Protein AF-A0A6B3HYW2-F1 (afdb_monomer)

Secondary structure (DSSP, 8-state):
--------S-HHHHHHHHHHHHHHHH--TTHHHHHHTTTTPPPHHHHHHHHHHHHTTT-EETTTTEEPHHHHHHHHHHHHHHHHS-S--S--------------

Radius of gyration: 18.43 Å; Cα contacts (8 Å, |Δi|>4): 85; chains: 1; bounding box: 33×70×33 Å

Solvent-accessible surface area (backbone atoms only — not comparable to full-atom values): 6406 Å² total; per-residue (Å²): 133,87,74,84,72,78,72,83,70,44,43,34,57,48,14,26,55,50,34,55,52,48,59,69,65,57,78,58,71,79,54,48,67,64,51,58,73,40,63,94,56,71,56,68,72,57,46,53,51,52,52,58,52,41,46,73,65,62,55,30,45,94,81,75,81,42,57,43,72,67,47,51,51,34,20,50,50,17,25,48,51,50,66,64,41,67,98,53,95,55,75,78,71,75,73,78,78,78,76,80,76,83,85,132

Structure (mmCIF, N/CA/C/O backbone):
data_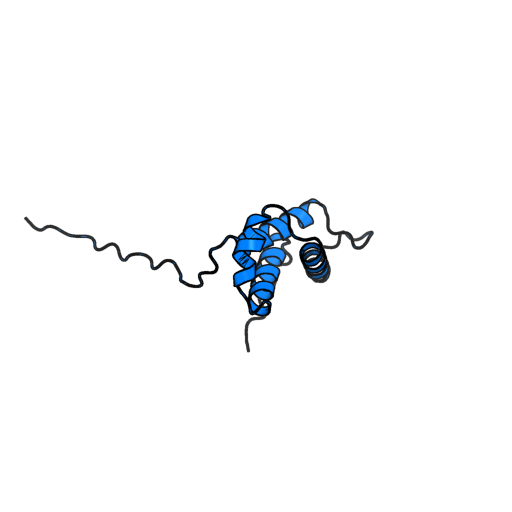AF-A0A6B3HYW2-F1
#
_entry.id   AF-A0A6B3HYW2-F1
#
loop_
_atom_site.group_PDB
_atom_site.id
_atom_site.type_symbol
_atom_site.label_atom_id
_atom_site.label_alt_id
_atom_site.label_comp_id
_atom_site.label_asym_id
_atom_site.label_entity_id
_atom_site.label_seq_id
_atom_site.pdbx_PDB_ins_code
_atom_site.Cartn_x
_atom_site.Cartn_y
_atom_site.Cartn_z
_atom_site.occupancy
_atom_site.B_iso_or_equiv
_atom_site.auth_seq_id
_atom_site.auth_comp_id
_atom_site.auth_asym_id
_atom_site.auth_atom_id
_atom_site.pdbx_PDB_model_num
ATOM 1 N N . GLU A 1 1 ? -15.120 0.511 -17.705 1.00 35.59 1 GLU A N 1
ATOM 2 C CA . GLU A 1 1 ? -14.358 -0.690 -17.319 1.00 35.59 1 GLU A CA 1
ATOM 3 C C . GLU A 1 1 ? -13.096 -0.173 -16.658 1.00 35.59 1 GLU A C 1
ATOM 5 O O . GLU A 1 1 ? -12.313 0.487 -17.324 1.00 35.59 1 GLU A O 1
ATOM 10 N N . GLU A 1 2 ? -13.040 -0.257 -15.330 1.00 37.81 2 GLU A N 1
ATOM 11 C CA . GLU A 1 2 ? -12.063 0.472 -14.511 1.00 37.81 2 GLU A CA 1
ATOM 12 C C . GLU A 1 2 ? -10.625 0.006 -14.767 1.00 37.81 2 GLU A C 1
ATOM 14 O O . GLU A 1 2 ? -10.284 -1.163 -14.586 1.00 37.81 2 GLU A O 1
ATOM 19 N N . ASP A 1 3 ? -9.822 0.984 -15.189 1.00 42.16 3 ASP A N 1
ATOM 20 C CA . ASP A 1 3 ? -8.432 1.234 -14.826 1.00 42.16 3 ASP A CA 1
ATOM 21 C C . ASP A 1 3 ? -7.544 0.007 -14.617 1.00 42.16 3 ASP A C 1
ATOM 23 O O . ASP A 1 3 ? -7.197 -0.397 -13.501 1.00 42.16 3 ASP A O 1
ATOM 27 N N . ILE A 1 4 ? -7.035 -0.497 -15.739 1.00 43.00 4 ILE A N 1
ATOM 28 C CA . ILE A 1 4 ? -5.717 -1.123 -15.767 1.00 43.00 4 ILE A CA 1
ATOM 29 C C . ILE A 1 4 ? -4.725 0.006 -15.448 1.00 43.00 4 ILE A C 1
ATOM 31 O O . ILE A 1 4 ? -4.219 0.670 -16.348 1.00 43.00 4 ILE A O 1
ATOM 35 N N . THR A 1 5 ? -4.494 0.299 -14.166 1.00 55.50 5 THR A N 1
ATOM 36 C CA . THR A 1 5 ? -3.342 1.112 -13.764 1.00 55.50 5 THR A CA 1
ATOM 37 C C . THR A 1 5 ? -2.119 0.363 -14.275 1.00 55.50 5 THR A C 1
ATOM 39 O O . THR A 1 5 ? -1.775 -0.700 -13.760 1.00 55.50 5 THR A O 1
ATOM 42 N N . THR A 1 6 ? -1.536 0.851 -15.371 1.00 49.88 6 THR A N 1
ATOM 43 C CA . THR A 1 6 ? -0.267 0.375 -15.913 1.00 49.88 6 THR A CA 1
ATOM 44 C C . THR A 1 6 ? 0.758 0.510 -14.801 1.00 49.88 6 THR A C 1
ATOM 46 O O . THR A 1 6 ? 1.257 1.597 -14.539 1.00 49.88 6 THR A O 1
ATOM 49 N N . VAL A 1 7 ? 1.003 -0.579 -14.077 1.00 60.84 7 VAL A N 1
ATOM 50 C CA . VAL A 1 7 ? 2.001 -0.611 -13.014 1.00 60.84 7 VAL A CA 1
ATOM 51 C C . VAL A 1 7 ? 3.349 -0.486 -13.714 1.00 60.84 7 VAL A C 1
ATOM 53 O O . VAL A 1 7 ? 3.711 -1.380 -14.479 1.00 60.84 7 VAL A O 1
ATOM 56 N N . GLY A 1 8 ? 4.051 0.631 -13.514 1.00 58.84 8 GLY A N 1
ATOM 57 C CA . GLY A 1 8 ? 5.236 1.035 -14.282 1.00 58.84 8 GLY A CA 1
ATOM 58 C C . GLY A 1 8 ? 6.469 0.136 -14.147 1.00 58.84 8 GLY A C 1
ATOM 59 O O . GLY A 1 8 ? 7.551 0.522 -14.571 1.00 58.84 8 GLY A O 1
ATOM 60 N N . GLY A 1 9 ? 6.346 -1.052 -13.551 1.00 69.44 9 GLY A N 1
ATOM 61 C CA . GLY A 1 9 ? 7.479 -1.914 -13.212 1.00 69.44 9 GLY A CA 1
ATOM 62 C C . GLY A 1 9 ? 8.343 -1.364 -12.076 1.00 69.44 9 GLY A C 1
ATOM 63 O O . GLY A 1 9 ? 9.306 -2.018 -11.697 1.00 69.44 9 GLY A O 1
ATOM 64 N N . ASP A 1 10 ? 7.999 -0.202 -11.513 1.00 85.75 10 ASP A N 1
ATOM 65 C CA . ASP A 1 10 ? 8.716 0.383 -10.391 1.00 85.75 10 ASP A CA 1
ATOM 66 C C . ASP A 1 10 ? 8.312 -0.303 -9.066 1.00 85.75 10 ASP A C 1
ATOM 68 O O . ASP A 1 10 ? 7.116 -0.423 -8.759 1.00 85.75 10 ASP A O 1
ATOM 72 N N . PRO A 1 11 ? 9.281 -0.766 -8.256 1.00 86.06 11 PRO A N 1
ATOM 73 C CA . PRO A 1 11 ? 9.020 -1.450 -6.991 1.00 86.06 11 PRO A CA 1
ATOM 74 C C . PRO A 1 11 ? 8.198 -0.604 -6.011 1.00 86.06 11 PRO A C 1
ATOM 76 O O . PRO A 1 11 ? 7.317 -1.128 -5.324 1.00 86.06 11 PRO A O 1
ATOM 79 N N . PHE A 1 12 ? 8.426 0.706 -5.956 1.00 87.56 12 PHE A N 1
ATOM 80 C CA . PHE A 1 12 ? 7.696 1.607 -5.073 1.00 87.56 12 PHE A CA 1
ATOM 81 C C . PHE A 1 12 ? 6.240 1.790 -5.529 1.00 87.56 12 PHE A C 1
ATOM 83 O O . PHE A 1 12 ? 5.322 1.745 -4.704 1.00 87.56 12 PHE A O 1
ATOM 90 N N . GLU A 1 13 ? 5.987 1.925 -6.832 1.00 88.06 13 GLU A N 1
ATOM 91 C CA . GLU A 1 13 ? 4.620 1.956 -7.380 1.00 88.06 13 GLU A CA 1
ATOM 92 C C . GLU A 1 13 ? 3.864 0.645 -7.146 1.00 88.06 13 GLU A C 1
ATOM 94 O O . GLU A 1 13 ? 2.699 0.659 -6.739 1.00 88.06 13 GLU A O 1
ATOM 99 N N . VAL A 1 14 ? 4.531 -0.500 -7.325 1.00 88.44 14 VAL A N 1
ATOM 100 C CA . VAL A 1 14 ? 3.962 -1.822 -7.021 1.00 88.44 14 VAL A CA 1
ATOM 101 C C . VAL A 1 14 ? 3.478 -1.888 -5.570 1.00 88.44 14 VAL A C 1
ATOM 103 O O . VAL A 1 14 ? 2.382 -2.396 -5.308 1.00 88.44 14 VAL A O 1
ATOM 106 N N . GLY A 1 15 ? 4.263 -1.342 -4.636 1.00 89.88 15 GLY A N 1
ATOM 107 C CA . GLY A 1 15 ? 3.905 -1.245 -3.223 1.00 89.88 15 GLY A CA 1
ATOM 108 C C . GLY A 1 15 ? 2.632 -0.437 -2.968 1.00 89.88 15 GLY A C 1
ATOM 109 O O . GLY A 1 15 ? 1.748 -0.894 -2.239 1.00 89.88 15 GLY A O 1
ATOM 110 N N . GLN A 1 16 ? 2.507 0.726 -3.613 1.00 90.00 16 GLN A N 1
ATOM 111 C CA . GLN A 1 16 ? 1.332 1.600 -3.499 1.00 90.00 16 GLN A CA 1
ATOM 112 C C . GLN A 1 16 ? 0.073 0.944 -4.077 1.00 90.00 16 GLN A C 1
ATOM 114 O O . GLN A 1 16 ? -0.967 0.876 -3.420 1.00 90.00 16 GLN A O 1
ATOM 119 N N . VAL A 1 17 ? 0.168 0.387 -5.289 1.00 88.50 17 VAL A N 1
ATOM 120 C CA . VAL A 1 17 ? -0.964 -0.273 -5.960 1.00 88.50 17 VAL A CA 1
ATOM 121 C C . VAL A 1 17 ? -1.454 -1.468 -5.144 1.00 88.50 17 VAL A C 1
ATOM 123 O O . VAL A 1 17 ? -2.665 -1.664 -4.982 1.00 88.50 17 VAL A O 1
ATOM 126 N N . PHE A 1 18 ? -0.525 -2.260 -4.601 1.00 89.69 18 PHE A N 1
ATOM 127 C CA . PHE A 1 18 ? -0.875 -3.365 -3.719 1.00 89.69 18 PHE A CA 1
ATOM 128 C C . PHE A 1 18 ? -1.625 -2.871 -2.482 1.00 89.69 18 PHE A C 1
ATOM 130 O O . PHE A 1 18 ? -2.699 -3.395 -2.190 1.00 89.69 18 PHE A O 1
ATOM 137 N N . ALA A 1 19 ? -1.097 -1.862 -1.782 1.00 88.44 19 ALA A N 1
ATOM 138 C CA . ALA A 1 19 ? -1.730 -1.302 -0.593 1.00 88.44 19 ALA A CA 1
ATOM 139 C C . ALA A 1 19 ? -3.145 -0.789 -0.892 1.00 88.44 19 ALA A C 1
ATOM 141 O O . ALA A 1 19 ? -4.092 -1.219 -0.236 1.00 88.44 19 ALA A O 1
ATOM 142 N N . ARG A 1 20 ? -3.329 0.021 -1.942 1.00 85.38 20 ARG A N 1
ATOM 143 C CA . ARG A 1 20 ? -4.636 0.568 -2.340 1.00 85.38 20 ARG A CA 1
ATOM 144 C C . ARG A 1 20 ? -5.665 -0.530 -2.602 1.00 85.38 20 ARG A C 1
ATOM 146 O O . ARG A 1 20 ? -6.799 -0.472 -2.121 1.00 85.38 20 ARG A O 1
ATOM 153 N N . ARG A 1 21 ? -5.263 -1.577 -3.328 1.00 86.25 21 ARG A N 1
ATOM 154 C CA . ARG A 1 21 ? -6.129 -2.725 -3.633 1.00 86.25 21 ARG A CA 1
ATOM 155 C C . ARG A 1 21 ? -6.401 -3.590 -2.404 1.00 86.25 21 ARG A C 1
ATOM 157 O O . ARG A 1 21 ? -7.506 -4.109 -2.253 1.00 86.25 21 ARG A O 1
ATOM 164 N N . TRP A 1 22 ? -5.410 -3.761 -1.536 1.00 87.06 22 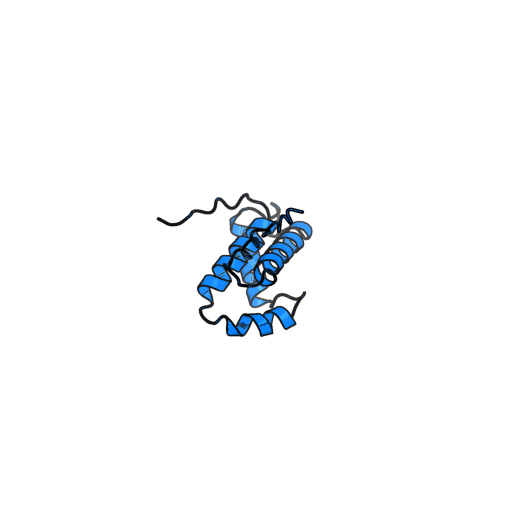TRP A N 1
ATOM 165 C CA . TRP A 1 22 ? -5.540 -4.507 -0.288 1.00 87.06 22 TRP A CA 1
ATOM 166 C C . TRP A 1 22 ? -6.500 -3.807 0.680 1.00 87.06 22 TRP A C 1
ATOM 168 O O . TRP A 1 22 ? -7.381 -4.459 1.237 1.00 87.06 22 TRP A O 1
ATOM 178 N N . LEU A 1 23 ? -6.424 -2.477 0.779 1.00 81.94 23 LEU A N 1
ATOM 179 C CA . LEU A 1 23 ? -7.368 -1.644 1.526 1.00 81.94 23 LEU A CA 1
ATOM 180 C C . LEU A 1 23 ? -8.786 -1.711 0.968 1.00 81.94 23 LEU A C 1
ATOM 182 O O . LEU A 1 23 ? -9.734 -1.895 1.729 1.00 81.94 23 LEU A O 1
ATOM 186 N N . GLY A 1 24 ? -8.934 -1.614 -0.357 1.00 82.94 24 GLY A N 1
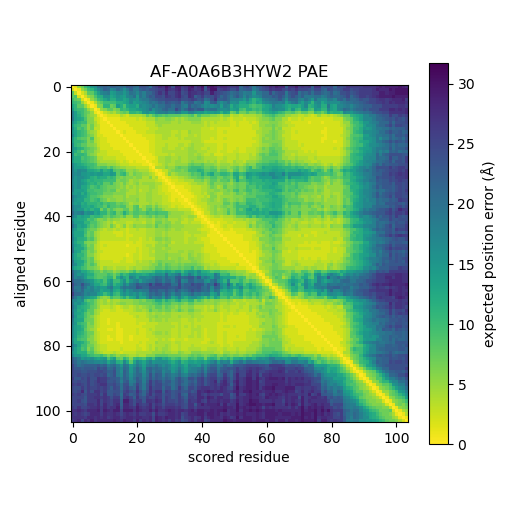ATOM 187 C CA . GLY A 1 24 ? -10.229 -1.780 -1.017 1.00 82.94 24 GLY A CA 1
ATOM 188 C C . GLY A 1 24 ? -10.845 -3.163 -0.775 1.00 82.94 24 GLY A C 1
ATOM 189 O O . GLY A 1 24 ? -12.061 -3.285 -0.668 1.00 82.94 24 GLY A O 1
ATOM 190 N N . ARG A 1 25 ? -10.011 -4.205 -0.632 1.00 81.69 25 ARG A N 1
ATOM 191 C CA . ARG A 1 25 ? -10.447 -5.580 -0.340 1.00 81.69 25 ARG A CA 1
ATOM 192 C C . ARG A 1 25 ? -10.779 -5.814 1.133 1.00 81.69 25 ARG A C 1
ATOM 194 O O . ARG A 1 25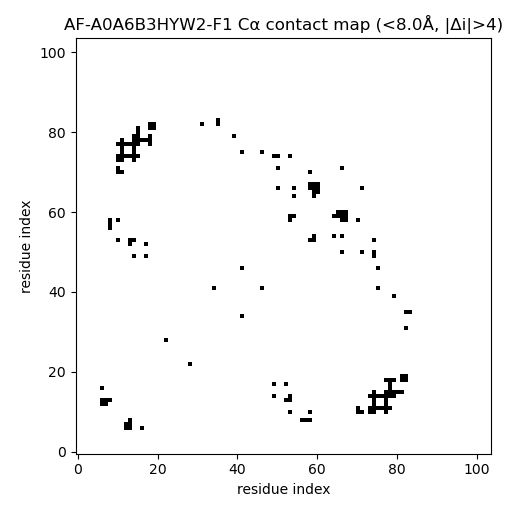 ? -11.638 -6.641 1.420 1.00 81.69 25 ARG A O 1
ATOM 201 N N . LEU A 1 26 ? -10.082 -5.151 2.053 1.00 77.00 26 LEU A N 1
ATOM 202 C CA . LEU A 1 26 ? -10.181 -5.419 3.488 1.00 77.00 26 LEU A CA 1
ATOM 203 C C . LEU A 1 26 ? -11.600 -5.265 4.034 1.00 77.00 26 LEU A C 1
ATOM 205 O O . LEU A 1 26 ? -11.931 -5.968 4.983 1.00 77.00 26 LEU A O 1
ATOM 209 N N . GLY A 1 27 ? -12.428 -4.397 3.438 1.00 66.81 27 GLY A N 1
ATOM 210 C CA . GLY A 1 27 ? -13.816 -4.128 3.840 1.00 66.81 27 GLY A CA 1
ATOM 211 C C . GLY A 1 27 ? -13.938 -3.435 5.204 1.00 66.81 27 GLY A C 1
ATOM 212 O O . GLY A 1 27 ? -14.701 -2.487 5.351 1.00 66.81 27 GLY A O 1
ATOM 213 N N . ASP A 1 28 ? -13.121 -3.849 6.170 1.00 72.88 28 ASP A N 1
ATOM 214 C CA . ASP A 1 28 ? -13.024 -3.340 7.524 1.00 72.88 28 ASP A CA 1
ATOM 215 C C . ASP A 1 28 ? -11.766 -2.473 7.686 1.00 72.88 28 ASP A C 1
ATOM 217 O O . ASP A 1 28 ? -10.636 -2.950 7.840 1.00 72.88 28 ASP A O 1
ATOM 221 N N . ARG A 1 29 ? -11.970 -1.154 7.636 1.00 72.06 29 ARG A N 1
ATOM 222 C CA . ARG A 1 29 ? -10.911 -0.153 7.832 1.00 72.06 29 ARG A CA 1
ATOM 223 C C . ARG A 1 29 ? -10.492 -0.013 9.300 1.00 72.06 29 ARG A C 1
ATOM 225 O O . ARG A 1 29 ? -9.502 0.658 9.573 1.00 72.06 29 ARG A O 1
ATOM 232 N N . SER A 1 30 ? -11.167 -0.671 10.245 1.00 75.50 30 SER A N 1
ATOM 233 C CA . SER A 1 30 ? -10.829 -0.616 11.678 1.00 75.50 30 SER A CA 1
ATOM 234 C C . SER A 1 30 ? -9.496 -1.305 11.990 1.00 75.50 30 SER A C 1
ATOM 236 O O . SER A 1 30 ? -8.889 -1.058 13.032 1.00 75.50 30 SER A O 1
ATOM 238 N N . LEU A 1 31 ? -9.002 -2.145 11.074 1.00 75.06 31 LEU A N 1
ATOM 239 C CA . LEU A 1 31 ? -7.683 -2.774 11.160 1.00 75.06 31 LEU A CA 1
ATOM 240 C C . LEU A 1 31 ? -6.530 -1.812 10.826 1.00 75.06 31 LEU A C 1
ATOM 242 O O . LEU A 1 31 ? -5.401 -2.075 11.241 1.00 75.06 31 LEU A O 1
ATOM 246 N N . LEU A 1 32 ? -6.796 -0.694 10.138 1.00 76.69 32 LEU A N 1
ATOM 247 C CA . LEU A 1 32 ? -5.785 0.302 9.763 1.00 76.69 32 LEU A CA 1
ATOM 248 C C . LEU A 1 32 ? -5.041 0.924 10.947 1.00 76.69 32 LEU A C 1
ATOM 250 O O . LEU A 1 32 ? -3.816 0.845 10.950 1.00 76.69 32 LEU A O 1
ATOM 254 N N . PRO A 1 33 ? -5.705 1.491 11.974 1.00 76.25 33 PRO A N 1
ATOM 255 C CA . PRO A 1 33 ? -4.997 2.074 13.117 1.00 76.25 33 PRO A CA 1
ATOM 256 C C . PRO A 1 33 ? -4.147 1.039 13.865 1.00 76.25 33 PRO A C 1
ATOM 258 O O . PRO A 1 33 ? -3.057 1.346 14.342 1.00 76.25 33 PRO A O 1
ATOM 261 N N . ARG A 1 34 ? -4.606 -0.219 13.920 1.00 78.69 34 ARG A N 1
ATOM 262 C CA . ARG A 1 34 ? -3.853 -1.317 14.538 1.00 78.69 34 ARG A CA 1
ATOM 263 C C . ARG A 1 34 ? -2.637 -1.725 13.707 1.00 78.69 34 ARG A C 1
ATOM 265 O O . ARG A 1 34 ? -1.623 -2.108 14.278 1.00 78.69 34 ARG A O 1
ATOM 272 N N . LEU A 1 35 ? -2.738 -1.644 12.383 1.00 77.81 35 LEU A N 1
ATOM 273 C CA . LEU A 1 35 ? -1.632 -1.890 11.464 1.00 77.81 35 LEU A CA 1
ATOM 274 C C . LEU A 1 35 ? -0.618 -0.741 11.483 1.00 77.81 35 LEU A C 1
ATOM 276 O O . LEU A 1 35 ? 0.578 -1.000 11.550 1.00 77.81 35 LEU A O 1
ATOM 280 N N . ALA A 1 36 ? -1.083 0.510 11.490 1.00 76.38 36 ALA A N 1
ATOM 281 C CA . ALA A 1 36 ? -0.242 1.701 11.583 1.00 76.38 36 ALA A CA 1
ATOM 282 C C . ALA A 1 36 ? 0.594 1.710 12.874 1.00 76.38 36 ALA A C 1
ATOM 284 O O . ALA A 1 36 ? 1.766 2.066 12.848 1.00 76.38 36 ALA A O 1
ATOM 285 N N . ALA A 1 37 ? 0.046 1.204 13.986 1.00 79.75 37 ALA A N 1
ATOM 286 C CA . ALA A 1 37 ? 0.788 1.026 15.237 1.00 79.75 37 ALA A CA 1
ATOM 287 C C . ALA A 1 37 ? 1.955 0.017 15.148 1.00 79.75 37 ALA A C 1
ATOM 289 O O . ALA A 1 37 ? 2.808 -0.011 16.032 1.00 79.75 37 ALA A O 1
ATOM 290 N N . LEU A 1 38 ? 1.996 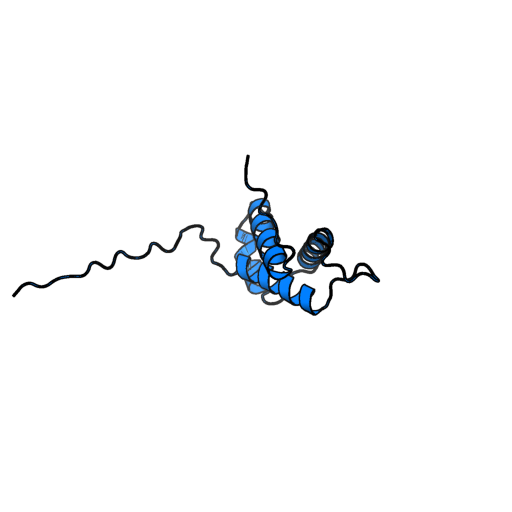-0.823 14.108 1.00 79.06 38 LEU A N 1
ATOM 291 C CA . LEU A 1 38 ? 3.088 -1.769 13.860 1.00 79.06 38 LEU A CA 1
ATOM 292 C C . LEU A 1 38 ? 4.186 -1.180 12.969 1.00 79.06 38 LEU A C 1
ATOM 294 O O . LEU A 1 38 ? 5.209 -1.837 12.772 1.00 79.06 38 LEU A O 1
ATOM 298 N N . TYR A 1 39 ? 4.010 0.041 12.451 1.00 71.69 39 TYR A N 1
ATOM 299 C CA . TYR A 1 39 ? 5.026 0.731 11.663 1.00 71.69 39 TYR A CA 1
ATOM 300 C C . TYR A 1 39 ? 6.367 0.797 12.421 1.00 71.69 39 TYR A C 1
ATOM 302 O O . TYR A 1 39 ? 6.379 1.115 13.613 1.00 71.69 39 TYR A O 1
ATOM 310 N N . PRO A 1 40 ? 7.515 0.503 11.773 1.00 73.31 40 PRO A N 1
ATOM 311 C CA . PRO A 1 40 ? 7.713 0.235 10.338 1.00 73.31 40 PRO A CA 1
ATOM 312 C C . PRO A 1 40 ? 7.596 -1.246 9.918 1.00 73.31 40 PRO A C 1
ATOM 314 O O . PRO A 1 40 ? 7.939 -1.603 8.788 1.00 73.31 40 PRO A O 1
ATOM 317 N N . ARG A 1 41 ? 7.146 -2.145 10.803 1.00 81.62 41 ARG A N 1
ATOM 318 C CA . ARG A 1 41 ? 7.106 -3.596 10.556 1.00 81.62 41 ARG A CA 1
ATOM 319 C C . ARG A 1 41 ? 5.793 -4.038 9.913 1.00 81.62 41 ARG A C 1
ATOM 321 O O . ARG A 1 41 ? 4.731 -3.988 10.527 1.00 81.62 41 ARG A O 1
ATOM 328 N N . ILE A 1 42 ? 5.883 -4.559 8.690 1.00 82.94 42 ILE A N 1
ATOM 329 C CA . ILE A 1 42 ? 4.750 -5.190 8.002 1.00 82.94 42 ILE A CA 1
ATOM 330 C C . ILE A 1 42 ? 4.559 -6.616 8.553 1.00 82.94 42 ILE A C 1
ATOM 332 O O . ILE A 1 42 ? 5.538 -7.362 8.662 1.00 82.94 42 ILE A O 1
ATOM 336 N N . PRO A 1 43 ? 3.327 -7.038 8.898 1.00 85.88 43 PRO A N 1
ATOM 337 C CA . PRO A 1 43 ? 3.051 -8.412 9.306 1.00 85.88 43 PRO A CA 1
ATOM 338 C C . PRO A 1 43 ? 3.504 -9.422 8.248 1.00 85.88 43 PRO A C 1
ATOM 340 O O . PRO A 1 43 ? 3.229 -9.234 7.066 1.00 85.88 43 PRO A O 1
ATOM 343 N N . HIS A 1 44 ? 4.108 -10.539 8.667 1.00 86.69 44 HIS A N 1
ATOM 344 C CA . HIS A 1 44 ? 4.692 -11.531 7.750 1.00 86.69 44 HIS A CA 1
ATOM 345 C C . HIS A 1 44 ? 3.704 -12.053 6.689 1.00 86.69 44 HIS A C 1
ATOM 347 O O . HIS A 1 44 ? 4.088 -12.300 5.550 1.00 86.69 44 HIS A O 1
ATOM 353 N N . ARG A 1 45 ? 2.413 -12.160 7.037 1.00 85.81 45 ARG A N 1
ATOM 354 C CA . ARG A 1 45 ? 1.342 -12.520 6.093 1.00 85.81 45 ARG A CA 1
ATOM 355 C C . ARG A 1 45 ? 1.228 -11.514 4.940 1.00 85.81 45 ARG A C 1
ATOM 357 O O . ARG A 1 45 ? 1.203 -11.918 3.785 1.00 85.81 45 ARG A O 1
ATOM 364 N N . VAL A 1 46 ? 1.174 -10.222 5.269 1.00 87.19 46 VAL A N 1
ATOM 365 C CA . VAL A 1 46 ? 1.035 -9.135 4.290 1.00 87.19 46 VAL A CA 1
ATOM 366 C C . VAL A 1 46 ? 2.341 -8.948 3.520 1.00 87.19 46 VAL A C 1
ATOM 368 O O . VAL A 1 46 ? 2.296 -8.806 2.306 1.00 87.19 46 VAL A O 1
ATOM 371 N N . ASP A 1 47 ? 3.494 -9.032 4.195 1.00 87.56 47 ASP A N 1
ATOM 372 C CA . ASP A 1 47 ? 4.817 -8.976 3.552 1.00 87.56 47 ASP A CA 1
ATOM 373 C C . ASP A 1 47 ? 4.966 -10.092 2.504 1.00 87.56 47 ASP A C 1
ATOM 375 O O . ASP A 1 47 ? 5.364 -9.828 1.376 1.00 87.56 47 ASP A O 1
ATOM 379 N N . GLY A 1 48 ? 4.559 -11.327 2.819 1.00 88.38 48 GLY A N 1
ATOM 380 C CA . GLY A 1 48 ? 4.597 -12.439 1.865 1.00 88.38 48 GLY A CA 1
ATOM 381 C C . GLY A 1 48 ? 3.693 -12.238 0.641 1.00 88.38 48 GLY A C 1
ATOM 382 O O . GLY A 1 48 ? 4.092 -12.560 -0.480 1.00 88.38 48 GLY A O 1
ATOM 383 N N . GLU A 1 49 ? 2.488 -11.688 0.826 1.00 89.56 49 GLU A N 1
ATOM 384 C CA . GLU A 1 49 ? 1.580 -11.353 -0.282 1.00 89.56 49 GLU A CA 1
ATOM 385 C C . GLU A 1 49 ? 2.115 -10.199 -1.140 1.00 89.56 49 GLU A C 1
ATOM 387 O O . GLU A 1 49 ? 2.055 -10.281 -2.367 1.00 89.56 49 GLU A O 1
ATOM 392 N N . LEU A 1 50 ? 2.674 -9.166 -0.506 1.00 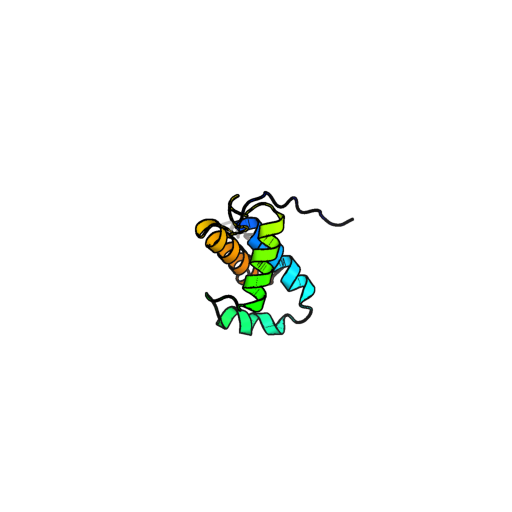88.50 50 LEU A N 1
ATOM 393 C CA . LEU A 1 50 ? 3.282 -8.005 -1.155 1.00 88.50 50 LEU A CA 1
ATOM 394 C C . LEU A 1 50 ? 4.445 -8.428 -2.062 1.00 88.50 50 LEU A C 1
ATOM 396 O O . LEU A 1 50 ? 4.490 -8.057 -3.234 1.00 88.50 50 LEU A O 1
ATOM 400 N N . LEU A 1 51 ? 5.344 -9.270 -1.551 1.00 86.38 51 LEU A N 1
ATOM 401 C CA . LEU A 1 51 ? 6.485 -9.778 -2.318 1.00 86.38 51 LEU A CA 1
ATOM 402 C C . LEU A 1 51 ? 6.037 -10.695 -3.453 1.00 86.38 51 LEU A C 1
ATOM 404 O O . LEU A 1 51 ? 6.506 -10.562 -4.577 1.00 86.38 51 LEU A O 1
ATOM 408 N N . ARG A 1 52 ? 5.063 -11.579 -3.209 1.00 86.88 52 ARG A N 1
ATOM 409 C CA . ARG A 1 52 ? 4.498 -12.421 -4.273 1.00 86.88 52 ARG A CA 1
ATOM 410 C C . ARG A 1 52 ? 3.796 -11.593 -5.353 1.00 86.88 52 ARG A C 1
ATOM 412 O O . ARG A 1 52 ? 3.772 -12.000 -6.511 1.00 86.88 52 ARG A O 1
ATOM 419 N N . TYR A 1 53 ? 3.200 -10.459 -4.991 1.00 86.31 53 TYR A N 1
ATOM 420 C CA . TYR A 1 53 ? 2.607 -9.536 -5.951 1.00 86.31 53 TYR A CA 1
ATOM 421 C C . TYR A 1 53 ? 3.684 -8.860 -6.798 1.00 86.31 53 TYR A C 1
ATOM 423 O O . TYR A 1 53 ? 3.587 -8.899 -8.019 1.00 86.31 53 TYR A O 1
ATOM 431 N N . ALA A 1 54 ? 4.738 -8.339 -6.171 1.00 84.38 54 ALA A N 1
ATOM 432 C CA . ALA A 1 54 ? 5.875 -7.737 -6.860 1.00 84.38 54 ALA A CA 1
ATOM 433 C C . ALA A 1 54 ? 6.597 -8.705 -7.805 1.00 84.38 54 ALA A C 1
ATOM 435 O O . ALA A 1 54 ? 6.927 -8.340 -8.933 1.00 84.38 54 ALA A O 1
ATOM 436 N N . ALA A 1 55 ? 6.728 -9.969 -7.404 1.00 81.81 55 ALA A N 1
ATOM 437 C CA . ALA A 1 55 ? 7.292 -11.024 -8.235 1.00 81.81 55 ALA A CA 1
ATOM 438 C C . ALA A 1 55 ? 6.568 -11.188 -9.588 1.00 81.81 55 ALA A C 1
ATOM 440 O O . ALA A 1 55 ? 7.192 -11.513 -10.595 1.00 81.81 55 ALA A O 1
ATOM 441 N N . ARG A 1 56 ? 5.257 -10.900 -9.652 1.00 81.62 56 ARG A N 1
ATOM 442 C CA . ARG A 1 56 ? 4.472 -10.971 -10.901 1.00 81.62 56 ARG A CA 1
ATOM 443 C C . ARG A 1 56 ? 4.828 -9.888 -11.915 1.00 81.62 56 ARG A C 1
ATOM 445 O O . ARG A 1 56 ? 4.547 -10.077 -13.092 1.00 81.62 56 ARG A O 1
ATOM 452 N N . PHE A 1 57 ? 5.417 -8.779 -11.472 1.00 76.25 57 PHE A N 1
ATOM 453 C CA . PHE A 1 57 ? 5.838 -7.677 -12.342 1.00 76.25 57 PHE A CA 1
ATOM 454 C C . PHE A 1 57 ? 7.263 -7.854 -12.874 1.00 76.25 57 PHE A C 1
ATOM 456 O O . PHE A 1 57 ? 7.756 -6.983 -13.579 1.00 76.25 57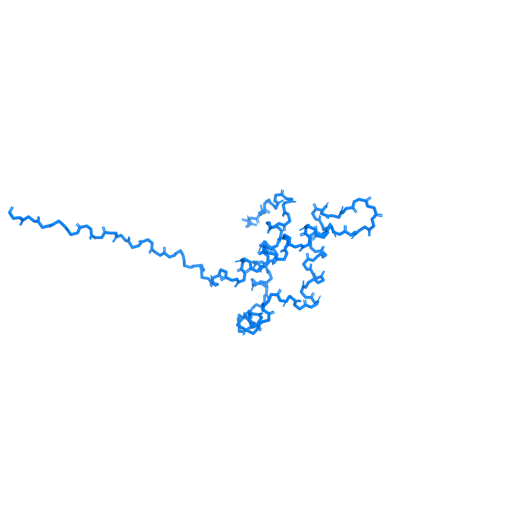 PHE A O 1
ATOM 463 N N . GLY A 1 58 ? 7.925 -8.974 -12.564 1.00 68.56 58 GLY A N 1
ATOM 464 C CA . GLY A 1 58 ? 9.294 -9.227 -13.010 1.00 68.56 58 GLY A CA 1
ATOM 465 C C . GLY A 1 58 ? 10.365 -8.560 -12.145 1.00 68.56 58 GLY A C 1
ATOM 466 O O . GLY A 1 58 ? 11.521 -8.553 -12.541 1.00 68.56 58 GLY A O 1
ATOM 467 N N . LEU A 1 59 ? 10.016 -8.081 -10.943 1.00 66.88 59 LEU A N 1
ATOM 468 C CA . LEU A 1 59 ? 10.965 -7.572 -9.931 1.00 66.88 59 LEU A CA 1
ATOM 469 C C . LEU A 1 59 ? 11.831 -8.677 -9.291 1.00 66.88 59 LEU A C 1
ATOM 471 O O . LEU A 1 59 ? 12.528 -8.452 -8.304 1.00 66.88 59 LEU A O 1
ATOM 475 N N . LEU A 1 60 ? 11.754 -9.901 -9.810 1.00 66.31 60 LEU A N 1
ATOM 476 C CA . LEU A 1 60 ? 12.587 -11.010 -9.378 1.00 66.31 60 LEU A CA 1
ATOM 477 C C . LEU A 1 60 ? 13.964 -10.858 -10.019 1.00 66.31 60 LEU A C 1
ATOM 479 O O . LEU A 1 60 ? 14.093 -10.954 -11.241 1.00 66.31 60 LEU A O 1
ATOM 483 N N . ALA A 1 61 ? 15.007 -10.679 -9.210 1.00 58.84 61 ALA A N 1
ATOM 484 C CA . ALA A 1 61 ? 16.366 -10.776 -9.711 1.00 58.84 61 ALA A CA 1
ATOM 485 C C . ALA A 1 61 ? 16.558 -12.184 -10.302 1.00 58.84 61 ALA A C 1
ATOM 487 O O . ALA A 1 61 ? 16.307 -13.202 -9.650 1.00 58.84 61 ALA A O 1
ATOM 488 N N . HIS A 1 62 ? 16.963 -12.215 -11.573 1.00 60.06 62 HIS A N 1
ATOM 489 C CA . HIS A 1 62 ? 16.876 -13.319 -12.538 1.00 60.06 62 HIS A CA 1
ATOM 490 C C . HIS A 1 62 ? 17.650 -14.618 -12.211 1.00 60.06 62 HIS A C 1
ATOM 492 O O . HIS A 1 62 ? 18.039 -15.349 -13.121 1.00 60.06 62 HIS A O 1
ATOM 498 N N . LYS A 1 63 ? 17.889 -14.960 -10.941 1.00 50.78 63 LYS A N 1
ATOM 499 C CA . LYS A 1 63 ? 18.666 -16.154 -10.593 1.00 50.78 63 LYS A CA 1
ATOM 500 C C . LYS A 1 63 ? 18.110 -17.041 -9.482 1.00 50.78 63 LYS A C 1
ATOM 502 O O . LYS A 1 63 ? 18.578 -18.168 -9.398 1.00 50.78 63 LYS A O 1
ATOM 507 N N . ASP A 1 64 ? 17.117 -16.601 -8.702 1.00 61.41 64 ASP A N 1
ATOM 508 C CA . ASP A 1 64 ? 16.587 -17.424 -7.593 1.00 61.41 64 ASP A CA 1
ATOM 509 C C . ASP A 1 64 ? 15.121 -17.125 -7.199 1.00 61.41 64 ASP A C 1
ATOM 511 O O . ASP A 1 64 ? 14.693 -17.493 -6.113 1.00 61.41 64 ASP A O 1
ATOM 515 N N . ASP A 1 65 ? 14.335 -16.431 -8.038 1.00 63.31 65 ASP A N 1
ATOM 516 C CA . ASP A 1 65 ? 12.985 -15.936 -7.663 1.00 63.31 65 ASP A CA 1
ATOM 517 C C . ASP A 1 65 ? 13.016 -14.971 -6.453 1.00 63.31 65 ASP A C 1
ATOM 519 O O . ASP A 1 65 ? 12.024 -14.761 -5.757 1.00 63.31 65 ASP A O 1
ATOM 523 N N . GLN A 1 66 ? 14.173 -14.355 -6.185 1.00 68.56 66 GLN A N 1
ATOM 524 C CA . GLN A 1 66 ? 14.353 -13.435 -5.066 1.00 68.56 66 GLN A CA 1
ATOM 525 C C . GLN A 1 66 ? 14.305 -11.986 -5.552 1.00 68.56 66 GLN A C 1
ATOM 527 O O . GLN A 1 66 ? 15.016 -11.595 -6.474 1.00 68.56 66 GLN A O 1
ATOM 532 N N . ILE A 1 67 ? 13.437 -11.193 -4.927 1.00 75.81 67 ILE A N 1
ATOM 533 C CA . ILE A 1 67 ? 13.421 -9.733 -5.063 1.00 75.81 67 ILE A CA 1
ATOM 534 C C . ILE A 1 67 ? 14.688 -9.197 -4.391 1.00 75.81 67 ILE A C 1
ATOM 536 O O . ILE A 1 67 ? 15.002 -9.626 -3.276 1.00 75.81 67 ILE A O 1
ATOM 540 N N . ASP A 1 68 ? 15.398 -8.280 -5.054 1.00 82.50 68 ASP A N 1
ATOM 541 C CA . ASP A 1 68 ? 16.585 -7.641 -4.481 1.00 82.50 68 ASP A CA 1
ATOM 542 C C . ASP A 1 68 ? 16.247 -6.943 -3.153 1.00 82.50 68 ASP A C 1
ATOM 544 O O . ASP A 1 68 ? 15.111 -6.525 -2.908 1.00 82.50 68 ASP A O 1
ATOM 548 N N . GLU A 1 69 ? 17.230 -6.808 -2.266 1.00 83.62 69 GLU A N 1
ATOM 549 C CA . GLU A 1 69 ? 17.030 -6.109 -1.000 1.00 83.62 69 GLU A CA 1
ATOM 550 C C . GLU A 1 69 ? 16.539 -4.666 -1.218 1.00 83.62 69 GLU A C 1
ATOM 552 O O . GLU A 1 69 ? 15.634 -4.211 -0.513 1.00 83.62 69 GLU A O 1
ATOM 557 N N . HIS A 1 70 ? 17.073 -3.970 -2.224 1.00 84.06 70 HIS A N 1
ATOM 558 C CA . HIS A 1 70 ? 16.686 -2.606 -2.560 1.00 84.06 70 HIS A CA 1
ATOM 559 C C . HIS A 1 70 ? 15.225 -2.521 -3.017 1.00 84.06 70 HIS A C 1
ATOM 561 O O . HIS A 1 70 ? 14.449 -1.736 -2.464 1.00 84.06 70 HIS A O 1
ATOM 567 N N . ASP A 1 71 ? 14.824 -3.385 -3.952 1.00 86.25 71 ASP A N 1
ATOM 568 C CA . ASP A 1 71 ? 13.439 -3.501 -4.413 1.00 86.25 71 ASP A CA 1
ATOM 569 C C . ASP A 1 71 ? 12.503 -3.837 -3.252 1.00 86.25 71 ASP A C 1
ATOM 571 O O . ASP A 1 71 ? 11.436 -3.244 -3.097 1.00 86.25 71 ASP A O 1
ATOM 575 N N . ARG A 1 72 ? 12.927 -4.735 -2.359 1.00 86.62 72 ARG A N 1
ATOM 576 C CA . ARG A 1 72 ? 12.160 -5.113 -1.171 1.00 86.62 72 ARG A CA 1
ATOM 577 C C . ARG A 1 72 ? 11.885 -3.915 -0.271 1.00 86.62 72 ARG A C 1
ATOM 579 O O . ARG A 1 72 ? 10.762 -3.763 0.213 1.00 86.62 72 ARG A O 1
ATOM 586 N N . TYR A 1 73 ? 12.883 -3.066 -0.037 1.00 88.81 73 TYR A N 1
ATOM 587 C CA . TYR A 1 73 ? 12.690 -1.833 0.724 1.00 88.81 73 TYR A CA 1
ATOM 588 C C . TYR A 1 73 ? 11.804 -0.831 -0.022 1.00 88.81 73 TYR A C 1
ATOM 590 O O . TYR A 1 73 ? 10.921 -0.247 0.606 1.00 88.81 73 TYR A O 1
ATOM 598 N N . ALA A 1 74 ? 11.965 -0.681 -1.337 1.00 89.69 74 ALA A N 1
ATOM 599 C CA . ALA A 1 74 ? 11.155 0.222 -2.152 1.00 89.69 74 ALA A CA 1
ATOM 600 C C . ALA A 1 74 ? 9.667 -0.177 -2.171 1.00 89.69 74 ALA A C 1
ATOM 602 O O . ALA A 1 74 ? 8.805 0.659 -1.896 1.00 89.69 74 ALA A O 1
ATOM 603 N N . ILE A 1 75 ? 9.351 -1.463 -2.366 1.00 89.00 75 ILE A N 1
ATOM 604 C CA . ILE A 1 75 ? 7.971 -1.979 -2.333 1.00 89.00 75 ILE A CA 1
ATOM 605 C C . ILE A 1 75 ? 7.339 -1.762 -0.954 1.00 89.00 75 ILE A C 1
ATOM 607 O O . ILE A 1 75 ? 6.187 -1.334 -0.846 1.00 89.00 75 ILE A O 1
ATOM 611 N N . ARG A 1 76 ? 8.082 -2.019 0.130 1.00 89.88 76 ARG A N 1
ATOM 612 C CA . ARG A 1 76 ? 7.590 -1.777 1.496 1.00 89.88 76 ARG A CA 1
ATOM 613 C C . ARG A 1 76 ? 7.366 -0.296 1.778 1.00 89.88 76 ARG A C 1
ATOM 615 O O . ARG A 1 76 ? 6.392 0.049 2.443 1.00 89.88 76 ARG A O 1
ATOM 622 N N . ALA A 1 77 ? 8.248 0.569 1.287 1.00 89.19 77 ALA A N 1
ATOM 623 C CA . ALA A 1 77 ? 8.091 2.011 1.414 1.00 89.19 77 ALA A CA 1
ATOM 624 C C . ALA A 1 77 ? 6.840 2.495 0.668 1.00 89.19 77 ALA A C 1
ATOM 626 O O . ALA A 1 77 ? 6.065 3.265 1.230 1.00 89.19 77 ALA A O 1
ATOM 627 N N . GLY A 1 78 ? 6.591 1.981 -0.541 1.00 89.50 78 GLY A N 1
ATOM 628 C CA . GLY A 1 78 ? 5.379 2.269 -1.307 1.00 89.50 78 GLY A CA 1
ATOM 629 C C . GLY A 1 78 ? 4.107 1.792 -0.607 1.00 89.50 78 GLY A C 1
ATOM 630 O O . GLY A 1 78 ? 3.121 2.524 -0.544 1.00 89.50 78 GLY A O 1
ATOM 631 N N . PHE A 1 79 ? 4.146 0.600 -0.002 1.00 89.94 79 PHE A N 1
ATOM 632 C CA . PHE A 1 79 ? 3.038 0.084 0.802 1.00 89.94 79 PHE A CA 1
ATOM 633 C C . PHE A 1 79 ? 2.697 1.028 1.956 1.00 89.94 79 PHE A C 1
ATOM 635 O O . PHE A 1 79 ? 1.550 1.440 2.107 1.00 89.94 79 PHE A O 1
ATOM 642 N N . TRP A 1 80 ? 3.698 1.399 2.758 1.00 87.88 80 TRP A N 1
ATOM 643 C CA . TRP A 1 80 ? 3.481 2.308 3.875 1.00 87.88 80 TRP A CA 1
ATOM 644 C C . TRP A 1 80 ? 3.064 3.697 3.420 1.00 87.88 80 TRP A C 1
ATOM 646 O O . TRP A 1 80 ? 2.232 4.290 4.087 1.00 87.88 80 TRP A O 1
ATOM 656 N N . ARG A 1 81 ? 3.565 4.195 2.284 1.00 86.00 81 ARG A N 1
ATOM 657 C CA . ARG A 1 81 ? 3.158 5.493 1.737 1.00 86.00 81 ARG A CA 1
ATOM 658 C C . ARG A 1 81 ? 1.652 5.566 1.503 1.00 86.00 81 ARG A C 1
ATOM 660 O O . ARG A 1 81 ? 1.047 6.560 1.875 1.00 86.00 81 ARG A O 1
ATOM 667 N N . GLU A 1 82 ? 1.062 4.518 0.940 1.00 85.75 82 GLU A N 1
ATOM 668 C CA . GLU A 1 82 ? -0.380 4.448 0.675 1.00 85.75 82 GLU A CA 1
ATOM 669 C C . GLU A 1 82 ? -1.213 4.205 1.949 1.00 85.75 82 GLU A C 1
ATOM 671 O O . GLU A 1 82 ? -2.354 4.645 2.031 1.00 85.75 82 GLU A O 1
ATOM 676 N N . ILE A 1 83 ? -0.655 3.514 2.952 1.00 80.31 83 ILE A N 1
ATOM 677 C CA . ILE A 1 83 ? -1.310 3.273 4.254 1.00 80.31 83 ILE A CA 1
ATOM 678 C C . ILE A 1 83 ? -1.243 4.508 5.173 1.00 80.31 83 ILE A C 1
ATOM 680 O O . ILE A 1 83 ? -2.167 4.737 5.951 1.00 80.31 83 ILE A O 1
ATOM 684 N N . ASP A 1 84 ? -0.132 5.248 5.118 1.00 74.62 84 ASP A N 1
ATOM 685 C CA . ASP A 1 84 ? 0.162 6.455 5.904 1.00 74.62 84 ASP A CA 1
ATOM 686 C C . ASP A 1 84 ? -0.489 7.704 5.311 1.00 74.62 84 ASP A C 1
ATOM 688 O O . ASP A 1 84 ? -0.914 8.583 6.062 1.00 74.62 84 ASP A O 1
ATOM 692 N N . LEU A 1 85 ? -0.640 7.761 3.977 1.00 62.41 85 LEU A N 1
ATOM 693 C CA . LEU A 1 85 ? -1.580 8.688 3.360 1.00 62.41 85 LEU A CA 1
ATOM 694 C C . LEU A 1 85 ? -2.912 8.480 4.086 1.00 62.41 85 LEU A C 1
ATOM 696 O O . LEU A 1 85 ? -3.431 7.359 4.082 1.00 62.41 85 LEU A O 1
ATOM 700 N N . PRO A 1 86 ? -3.448 9.511 4.770 1.00 54.38 86 PRO A N 1
ATOM 701 C CA . PRO A 1 86 ? -4.714 9.367 5.464 1.00 54.38 86 PRO A CA 1
ATOM 702 C C . PRO A 1 86 ? -5.678 8.793 4.435 1.00 54.38 86 PRO A C 1
ATOM 704 O O . PRO A 1 86 ? -5.655 9.249 3.293 1.00 54.38 86 PRO A O 1
ATOM 707 N N . ALA A 1 87 ? -6.421 7.744 4.806 1.00 50.41 87 ALA A N 1
ATOM 708 C CA . ALA A 1 87 ? -7.356 6.988 3.965 1.00 50.41 87 ALA A CA 1
ATOM 709 C C . ALA A 1 87 ? -8.532 7.870 3.487 1.00 50.41 87 ALA A C 1
ATOM 711 O O . ALA A 1 87 ? -9.709 7.591 3.717 1.00 50.41 87 ALA A O 1
ATOM 712 N N . ASN A 1 88 ? -8.166 8.965 2.842 1.00 41.81 88 ASN A N 1
ATOM 713 C CA . ASN A 1 88 ? -8.810 10.244 2.700 1.00 41.81 88 ASN A CA 1
ATOM 714 C C . ASN A 1 88 ? -8.719 10.531 1.212 1.00 41.81 88 ASN A C 1
ATOM 716 O O . ASN A 1 88 ? -7.946 11.359 0.737 1.00 41.81 88 ASN A O 1
ATOM 720 N N . GLY A 1 89 ? -9.570 9.828 0.474 1.00 43.88 89 GLY A N 1
ATOM 721 C CA . GLY A 1 89 ? -10.091 10.336 -0.785 1.00 43.88 89 GLY A CA 1
ATOM 722 C C . GLY A 1 89 ? -10.955 11.583 -0.568 1.00 43.88 89 GLY A C 1
ATOM 723 O O . GLY A 1 89 ? -12.017 11.688 -1.162 1.00 43.88 89 GLY A O 1
ATOM 724 N N . GLU A 1 90 ? -10.513 12.514 0.271 1.00 44.53 90 GLU A N 1
ATOM 725 C CA . GLU A 1 90 ? -10.842 13.915 0.127 1.00 44.53 90 GLU A CA 1
ATOM 726 C C . GLU A 1 90 ? -9.533 14.563 -0.330 1.00 44.53 90 GLU A C 1
ATOM 728 O O . GLU A 1 90 ? -8.560 14.573 0.436 1.00 44.53 90 GLU A O 1
ATOM 733 N N . PRO A 1 91 ? -9.440 15.064 -1.579 1.00 43.59 91 PRO A N 1
ATOM 734 C CA . PRO A 1 91 ? -8.423 16.060 -1.860 1.00 43.59 91 PRO A CA 1
ATOM 735 C C . PRO A 1 91 ? -8.616 17.114 -0.780 1.00 43.59 91 PRO A C 1
ATOM 737 O O . PRO A 1 91 ? -9.733 17.606 -0.617 1.00 43.59 91 PRO A O 1
ATOM 740 N N . ALA A 1 92 ? -7.574 17.383 0.011 1.00 44.03 92 ALA A N 1
ATOM 741 C CA . ALA A 1 92 ? -7.560 18.543 0.879 1.00 44.03 92 ALA A CA 1
ATOM 742 C C . ALA A 1 92 ? -8.036 19.694 0.001 1.00 44.03 92 ALA A C 1
ATOM 744 O O . ALA A 1 92 ? -7.343 20.058 -0.951 1.00 44.03 92 ALA A O 1
ATOM 745 N N . ALA A 1 93 ? -9.276 20.132 0.236 1.00 47.66 93 ALA A N 1
ATOM 746 C CA . ALA A 1 93 ? -9.883 21.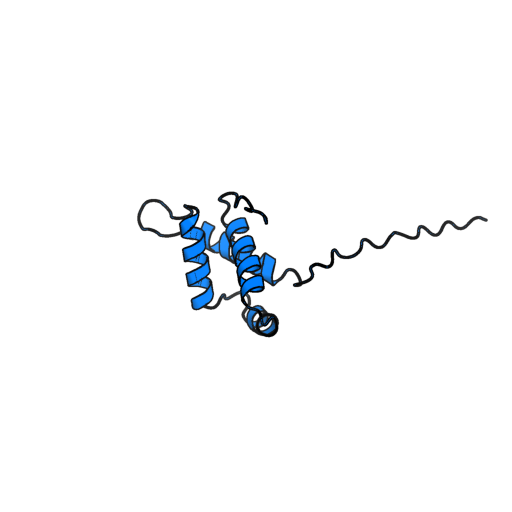209 -0.499 1.00 47.66 93 ALA A CA 1
ATOM 747 C C . ALA A 1 93 ? -8.865 22.332 -0.397 1.00 47.66 93 ALA A C 1
ATOM 749 O O . ALA A 1 93 ? -8.602 22.819 0.707 1.00 47.66 93 ALA A O 1
ATOM 750 N N . GLN A 1 94 ? -8.214 22.653 -1.521 1.00 45.50 94 GLN A N 1
ATOM 751 C CA . GLN A 1 94 ? -7.466 23.884 -1.634 1.00 45.50 94 GLN A CA 1
ATOM 752 C C . GLN A 1 94 ? -8.431 24.945 -1.139 1.00 45.50 94 GLN A C 1
ATOM 754 O O . GLN A 1 94 ? -9.456 25.202 -1.771 1.00 45.50 94 GLN A O 1
ATOM 759 N N . GLN A 1 95 ? -8.140 25.480 0.043 1.00 50.34 95 GLN A N 1
ATOM 760 C CA . GLN A 1 95 ? -8.828 26.634 0.567 1.00 50.34 95 GLN A CA 1
ATOM 761 C C . GLN A 1 95 ? -8.749 27.671 -0.555 1.00 50.34 95 GLN A C 1
ATOM 763 O O . GLN A 1 95 ? -7.629 28.039 -0.932 1.00 50.34 95 GLN A O 1
ATOM 768 N N . PRO A 1 96 ? -9.870 28.107 -1.159 1.00 50.81 96 PRO A N 1
ATOM 769 C CA . PRO A 1 96 ? -9.803 29.292 -1.982 1.00 50.81 96 PRO A CA 1
ATOM 770 C C . PRO A 1 96 ? -9.320 30.386 -1.034 1.00 50.81 96 PRO A C 1
ATOM 772 O O . PRO A 1 96 ? -9.988 30.691 -0.046 1.00 50.81 96 PRO A O 1
ATOM 775 N N . LEU A 1 97 ? -8.104 30.887 -1.272 1.00 58.56 97 LEU A N 1
ATOM 776 C CA . LEU A 1 97 ? -7.615 32.099 -0.637 1.00 58.56 97 LEU A CA 1
ATOM 777 C C . LEU A 1 97 ? -8.657 33.176 -0.943 1.00 58.56 97 LEU A C 1
ATOM 779 O O . LEU A 1 97 ? -8.659 33.752 -2.032 1.00 58.56 97 LEU A O 1
ATOM 783 N N . ASP A 1 98 ? -9.547 33.425 0.012 1.00 55.50 98 ASP A N 1
ATOM 784 C CA . ASP A 1 98 ? -10.308 34.657 0.096 1.00 55.50 98 ASP A CA 1
ATOM 785 C C . ASP A 1 98 ? -9.271 35.757 0.335 1.00 55.50 98 ASP A C 1
ATOM 787 O O . ASP A 1 98 ? -8.845 36.046 1.454 1.00 55.50 98 ASP A O 1
ATOM 791 N N . HIS A 1 99 ? -8.727 36.267 -0.769 1.00 63.00 99 HIS A N 1
ATOM 792 C CA . HIS A 1 99 ? -7.900 37.457 -0.776 1.00 63.00 99 HIS A CA 1
ATOM 793 C C . HIS A 1 99 ? -8.828 38.619 -0.423 1.00 63.00 99 HIS A C 1
ATOM 795 O O . HIS A 1 99 ? -9.404 39.274 -1.294 1.00 63.00 99 HIS A O 1
ATOM 801 N N . ALA A 1 100 ? -8.978 38.852 0.878 1.00 56.09 100 ALA A N 1
ATOM 802 C CA . ALA A 1 100 ? -9.549 40.063 1.427 1.00 56.09 100 ALA A CA 1
ATOM 803 C C . ALA A 1 100 ? -8.777 41.263 0.858 1.00 56.09 100 ALA A C 1
ATOM 805 O O . ALA A 1 100 ? -7.644 41.553 1.242 1.00 56.09 100 ALA A O 1
ATOM 806 N N . ARG A 1 101 ? -9.396 41.956 -0.099 1.00 58.56 101 ARG A N 1
ATOM 807 C CA . ARG A 1 101 ? -8.981 43.284 -0.549 1.00 58.56 101 ARG A CA 1
ATOM 808 C C . ARG A 1 101 ? -9.636 44.300 0.391 1.00 58.56 101 ARG A C 1
ATOM 810 O O . ARG A 1 101 ? -10.861 44.400 0.357 1.00 58.56 101 ARG A O 1
ATOM 817 N N . PRO A 1 102 ? -8.892 45.079 1.191 1.00 64.00 102 PRO A N 1
ATOM 818 C CA . PRO A 1 102 ? -9.446 46.289 1.781 1.00 64.00 102 PRO A CA 1
ATOM 819 C C . PRO A 1 102 ? -9.349 47.437 0.760 1.00 64.00 102 PRO A C 1
ATOM 821 O O . PRO A 1 102 ? -8.252 47.718 0.274 1.00 64.00 102 PRO A O 1
ATOM 824 N N . PRO A 1 103 ? -10.451 48.113 0.391 1.00 65.81 103 PRO A N 1
ATOM 825 C CA . PRO A 1 103 ? -10.368 49.453 -0.169 1.00 65.81 103 PRO A CA 1
ATOM 826 C C . PRO A 1 103 ? -10.441 50.491 0.962 1.00 65.81 103 PRO A C 1
ATOM 828 O O . PRO A 1 103 ? -11.438 50.548 1.683 1.00 65.81 103 PRO A O 1
ATOM 831 N N . THR A 1 104 ? -9.388 51.300 1.092 1.00 63.69 104 THR A N 1
ATOM 832 C CA . THR A 1 104 ? -9.473 52.659 1.652 1.00 63.69 104 THR A CA 1
ATOM 833 C C . THR A 1 104 ? -9.695 53.631 0.504 1.00 63.69 104 THR A C 1
ATOM 835 O O . THR A 1 104 ? -9.087 53.395 -0.568 1.00 63.69 104 THR A O 1
#

Foldseek 3Di:
DDDPPVQVLQLLSL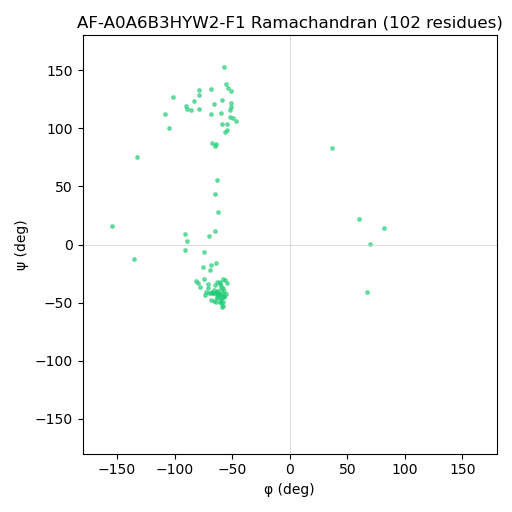LQVLLVVVCVPVVDCVCLVVQVVCPPDDPPVSLVVSLVSSLVSVCQPPPDSDRDPVSSVSSSNSNVVNSVPPPDPPPPPPPPPPPDDDDD

Sequence (104 aa):
EEDITTVGGDPFEVGQVFARRWLGRLGDRSLLPRLAALYPRIPHRVDGELLRYAARFGLLAHKDDQIDEHDRYAIRAGFWREIDLPANGEPAAQQPLDHARPPT

pLDDT: mean 72.94, std 15.56, range [35.59, 90.0]

Nearest PDB structures (foldseek):
  7vlc-assembly1_B  TM=3.051E-01  e=5.811E+00  Lamellibrachia satsuma
  1yhu-assembly1_B  TM=3.671E-01  e=8.401E+00  Riftia pachyptila
  7pch-assembly1_A  TM=2.961E-01  e=9.334E+00  Homo sapiens

Mean predicted aligned error: 11.82 Å